Protein AF-A0AAF0D3D3-F1 (afdb_monomer_lite)

Foldseek 3Di:
DPDPVVVLVVLLLVLLLQLLVQLLVVLVCQQPVVCPPCVPPDPPCPVLSNVLSVLSNVLSVLSCQLSVVDPDDDNDHNALVSLLVSLVSNVVSVHDVSSVSSNVSSVSRVVVVD

Sequence (114 aa):
MPTKTKRKNDTERALAIIGAILSIIFGVLLVAMLPVLIGPLILHGFPLNIIWGILVIVFGVIILTSYGVVNIGPRVGHDWPILIILGVLSLIFGGDIGAIIIIIAGIVGLVRKL

Secondary structure (DSSP, 8-state):
---HHHHHHHHHHHHHHHHHHHHHHHHHHHHHHHHHHSTTT-TTSHHHHHHHHHHHHHHHHHHHHHTTSS-SSS-----HHHHHHHHHHHHHTT--HHHHHHHHHHHHHHHHH-

Structure (mmCIF, N/CA/C/O backbone):
data_AF-A0AAF0D3D3-F1
#
_entry.id   AF-A0AAF0D3D3-F1
#
loop_
_atom_site.group_PDB
_atom_site.id
_atom_site.type_symbol
_atom_site.label_atom_id
_atom_site.label_alt_id
_atom_site.label_comp_id
_atom_site.label_asym_id
_atom_site.label_entity_id
_atom_site.label_seq_id
_atom_site.pdbx_PDB_ins_code
_atom_site.Cartn_x
_atom_site.Cartn_y
_atom_site.Cartn_z
_atom_site.occupancy
_atom_site.B_iso_or_equiv
_atom_site.auth_seq_id
_atom_site.auth_comp_id
_atom_site.auth_asym_id
_atom_site.auth_atom_id
_atom_site.pdbx_PDB_model_num
ATOM 1 N N . MET A 1 1 ? -19.446 23.449 16.061 1.00 49.09 1 MET A N 1
ATOM 2 C CA . MET A 1 1 ? -18.498 22.552 16.761 1.00 49.09 1 MET A CA 1
ATOM 3 C C . MET A 1 1 ? -18.610 21.148 16.177 1.00 49.09 1 MET A C 1
ATOM 5 O O . MET A 1 1 ? -19.636 20.516 16.393 1.00 49.09 1 MET A O 1
ATOM 9 N N . PRO A 1 2 ? -17.631 20.651 15.401 1.00 45.72 2 PRO A N 1
ATOM 10 C CA . PRO A 1 2 ? -17.616 19.243 15.021 1.00 45.72 2 PRO A CA 1
ATOM 11 C C . PRO A 1 2 ? -17.336 18.390 16.266 1.00 45.72 2 PRO A C 1
ATOM 13 O O . PRO A 1 2 ? -16.358 18.605 16.981 1.00 45.72 2 PRO A O 1
ATOM 16 N N . THR A 1 3 ? -18.229 17.447 16.547 1.00 49.38 3 THR A N 1
ATOM 17 C CA . THR A 1 3 ? -18.097 16.468 17.627 1.00 49.38 3 THR A CA 1
ATOM 18 C C . THR A 1 3 ? -16.816 15.649 17.422 1.00 49.38 3 THR A C 1
ATOM 20 O O . THR A 1 3 ? -16.489 15.274 16.294 1.00 49.38 3 THR A O 1
ATOM 23 N N . LYS A 1 4 ? -16.049 15.392 18.495 1.00 55.00 4 LYS A N 1
ATOM 24 C CA . LYS A 1 4 ? -14.728 14.713 18.460 1.00 55.00 4 LYS A CA 1
ATOM 25 C C . LYS A 1 4 ? 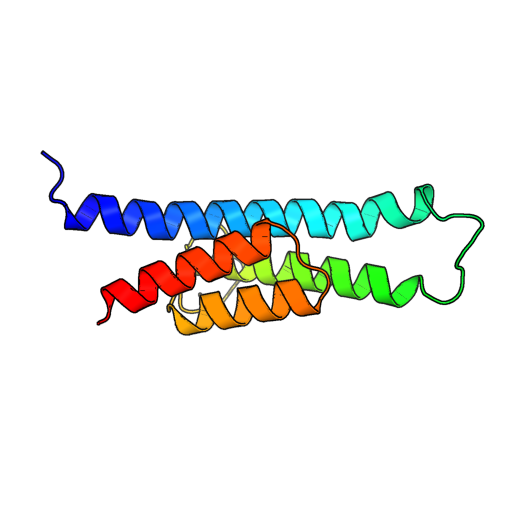-14.707 13.417 17.628 1.00 55.00 4 LYS A C 1
ATOM 27 O O . LYS A 1 4 ? -13.669 13.070 17.075 1.00 55.00 4 LYS A O 1
ATOM 32 N N . THR A 1 5 ? -15.841 12.731 17.517 1.00 55.44 5 THR A N 1
ATOM 33 C CA . THR A 1 5 ? -16.039 11.519 16.713 1.00 55.44 5 THR A CA 1
ATOM 34 C C . THR A 1 5 ? -15.995 11.763 15.204 1.00 55.44 5 THR A C 1
ATOM 36 O O . THR A 1 5 ? -15.440 10.938 14.491 1.00 55.44 5 THR A O 1
ATOM 39 N N . LYS A 1 6 ? -16.491 12.899 14.694 1.00 57.59 6 LYS A N 1
ATOM 40 C CA . LYS A 1 6 ? -16.479 13.200 13.250 1.00 57.59 6 LYS A CA 1
ATOM 41 C C . LYS A 1 6 ? -15.052 13.460 12.742 1.00 57.59 6 LYS A C 1
ATOM 43 O O . LYS A 1 6 ? -14.613 12.842 11.782 1.00 57.59 6 LYS A O 1
ATOM 48 N N . ARG A 1 7 ? -14.283 14.264 13.489 1.00 59.78 7 ARG A N 1
ATOM 49 C CA . ARG A 1 7 ? -12.897 14.653 13.151 1.00 59.78 7 ARG A CA 1
ATOM 50 C C . ARG A 1 7 ? -11.908 13.474 13.147 1.00 59.78 7 ARG A C 1
ATOM 52 O O . ARG A 1 7 ? -10.931 13.489 12.402 1.00 59.78 7 ARG A O 1
ATOM 59 N N . LYS A 1 8 ? -12.140 12.458 13.988 1.00 59.75 8 LYS A N 1
ATOM 60 C CA . LYS A 1 8 ? -11.268 11.273 14.091 1.00 59.75 8 LYS A CA 1
ATOM 61 C C . LYS A 1 8 ? -11.409 10.352 12.868 1.00 59.75 8 LYS A C 1
ATOM 63 O O . LYS A 1 8 ? -10.401 9.853 12.380 1.00 59.75 8 LYS A O 1
ATOM 68 N N . ASN A 1 9 ? -12.623 10.213 12.326 1.00 67.62 9 ASN A N 1
ATOM 69 C CA . ASN A 1 9 ? -12.901 9.430 11.111 1.00 67.62 9 ASN A CA 1
ATOM 70 C C . ASN A 1 9 ? -12.268 10.059 9.870 1.00 67.62 9 ASN A C 1
ATOM 72 O O . ASN A 1 9 ? -11.750 9.357 9.005 1.00 67.62 9 ASN A O 1
ATOM 76 N N . ASP A 1 10 ? -12.286 11.389 9.807 1.00 77.62 10 ASP A N 1
ATOM 77 C CA . ASP A 1 10 ? -11.684 12.140 8.707 1.00 77.62 10 ASP A CA 1
ATOM 78 C C . ASP A 1 10 ? -10.156 11.971 8.686 1.00 77.62 10 ASP A C 1
ATOM 80 O O . ASP A 1 10 ? -9.548 11.970 7.621 1.00 77.62 10 ASP A O 1
ATOM 84 N N . THR A 1 11 ? -9.542 11.761 9.857 1.00 80.94 11 THR A N 1
ATOM 85 C CA . THR A 1 11 ? -8.090 11.580 10.002 1.00 80.94 11 THR A CA 1
ATOM 86 C C . THR A 1 11 ? -7.645 10.198 9.520 1.00 80.94 11 THR A C 1
ATOM 88 O O . THR A 1 11 ? -6.729 10.108 8.712 1.00 80.94 11 THR A O 1
ATOM 91 N N . GLU A 1 12 ? -8.319 9.129 9.957 1.00 81.88 12 GLU A N 1
ATOM 92 C CA . GLU A 1 12 ? -8.076 7.751 9.490 1.00 81.88 12 GLU A CA 1
ATOM 93 C C . GLU A 1 12 ? -8.176 7.663 7.962 1.00 81.88 12 GLU A C 1
ATOM 95 O O . GLU A 1 12 ? -7.266 7.181 7.287 1.00 81.88 12 GLU A O 1
ATOM 100 N N . ARG A 1 13 ? -9.261 8.225 7.417 1.00 84.12 13 ARG A N 1
ATOM 101 C CA . ARG A 1 13 ? -9.506 8.283 5.979 1.00 84.12 13 ARG A CA 1
ATOM 102 C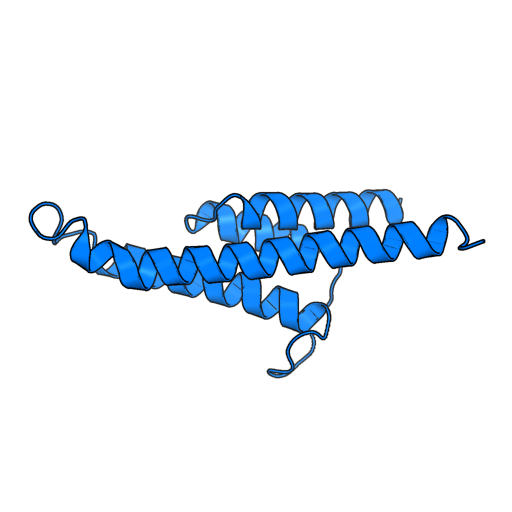 C . ARG A 1 13 ? -8.432 9.086 5.249 1.00 84.12 13 ARG A C 1
ATOM 104 O O . ARG A 1 13 ? -7.942 8.633 4.220 1.00 84.12 13 ARG A O 1
ATOM 111 N N . ALA A 1 14 ? -8.058 10.258 5.763 1.00 85.62 14 ALA A N 1
ATOM 112 C CA . ALA A 1 14 ? -7.015 11.077 5.156 1.00 85.62 14 ALA A CA 1
ATOM 113 C C . ALA A 1 14 ? -5.664 10.352 5.141 1.00 85.62 14 ALA A C 1
ATOM 115 O O . ALA A 1 14 ? -5.018 10.323 4.098 1.00 85.62 14 ALA A O 1
ATOM 116 N N . LEU A 1 15 ? -5.263 9.720 6.251 1.00 86.94 15 LEU A N 1
ATOM 117 C CA . LEU A 1 15 ? -4.016 8.956 6.316 1.00 86.94 15 LEU A CA 1
ATOM 118 C C . LEU A 1 15 ? -4.022 7.810 5.305 1.00 86.94 15 LEU A C 1
ATOM 120 O O . LEU A 1 15 ? -3.085 7.700 4.522 1.00 86.94 15 LEU A O 1
ATOM 124 N N . ALA A 1 16 ? -5.079 6.998 5.267 1.00 86.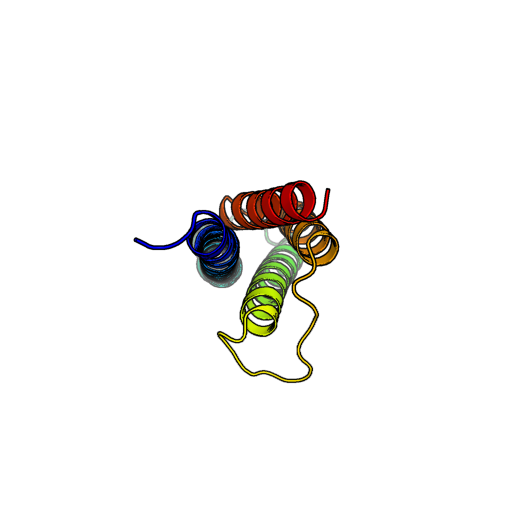06 16 ALA A N 1
ATOM 125 C CA . ALA A 1 16 ? -5.141 5.871 4.342 1.00 86.06 16 ALA A CA 1
ATOM 126 C C . ALA A 1 16 ? -5.072 6.316 2.872 1.00 86.06 16 ALA A C 1
ATOM 128 O O . ALA A 1 16 ? -4.344 5.718 2.083 1.00 86.06 16 ALA A O 1
ATOM 129 N N . ILE A 1 17 ? -5.779 7.392 2.508 1.00 88.50 17 ILE A N 1
ATOM 130 C CA . ILE A 1 17 ? -5.755 7.940 1.145 1.00 88.50 17 ILE A CA 1
ATOM 131 C C . ILE A 1 17 ? -4.367 8.494 0.805 1.00 88.50 17 ILE A C 1
ATOM 133 O O . ILE A 1 17 ? -3.840 8.192 -0.263 1.00 88.50 17 ILE A O 1
ATOM 137 N N . ILE A 1 18 ? -3.756 9.272 1.702 1.00 89.25 18 ILE A N 1
ATOM 138 C CA . ILE A 1 18 ? -2.415 9.836 1.487 1.00 89.25 18 ILE A CA 1
ATOM 139 C C . ILE A 1 18 ? -1.383 8.714 1.346 1.00 89.25 18 ILE A C 1
ATOM 141 O O . ILE A 1 18 ? -0.591 8.727 0.407 1.00 89.25 18 ILE A O 1
ATOM 145 N N . GLY A 1 19 ? -1.420 7.717 2.233 1.00 87.19 19 GLY A N 1
ATOM 146 C CA . GLY A 1 19 ? -0.519 6.569 2.179 1.00 87.19 19 GLY A CA 1
ATOM 147 C C . GLY A 1 19 ? -0.688 5.747 0.899 1.00 87.19 19 GLY A C 1
ATOM 148 O O . GLY A 1 19 ? 0.303 5.342 0.293 1.00 87.19 19 GLY A O 1
ATOM 149 N N . ALA A 1 20 ? -1.926 5.573 0.430 1.00 87.31 20 ALA A N 1
ATOM 150 C CA . ALA A 1 20 ? -2.217 4.906 -0.835 1.00 87.31 20 ALA A CA 1
ATOM 151 C C . ALA A 1 20 ? -1.682 5.679 -2.049 1.00 87.31 20 ALA A C 1
ATOM 153 O O . ALA A 1 20 ? -1.071 5.079 -2.930 1.00 87.31 20 ALA A O 1
ATOM 154 N N . ILE A 1 21 ? -1.860 7.003 -2.086 1.00 89.81 21 ILE A N 1
ATOM 155 C CA . ILE A 1 21 ? -1.334 7.853 -3.165 1.00 89.81 21 ILE A CA 1
ATOM 156 C C . ILE A 1 21 ? 0.196 7.804 -3.191 1.00 89.81 21 ILE A C 1
ATOM 158 O O . ILE A 1 21 ? 0.775 7.617 -4.258 1.00 89.81 21 ILE A O 1
ATOM 162 N N . LEU A 1 22 ? 0.846 7.928 -2.030 1.00 87.50 22 LEU A N 1
ATOM 163 C CA . LEU A 1 22 ? 2.305 7.838 -1.926 1.00 87.50 22 LEU A CA 1
ATOM 164 C C . LEU A 1 22 ? 2.818 6.476 -2.398 1.00 87.50 22 LEU A C 1
ATOM 166 O O . LEU A 1 22 ? 3.722 6.435 -3.227 1.00 87.50 22 LEU A O 1
ATOM 170 N N . SER A 1 23 ? 2.163 5.388 -1.979 1.00 85.38 23 SER A N 1
ATOM 171 C CA . SER A 1 23 ? 2.512 4.034 -2.426 1.00 85.38 23 SER A CA 1
ATOM 172 C C . SER A 1 23 ? 2.404 3.899 -3.949 1.00 85.38 23 SER A C 1
ATOM 174 O O . SER A 1 23 ? 3.283 3.327 -4.583 1.00 85.38 23 SER A O 1
ATOM 176 N N . ILE A 1 24 ? 1.362 4.468 -4.570 1.00 87.38 24 ILE A N 1
ATOM 177 C CA . ILE A 1 24 ? 1.208 4.454 -6.034 1.00 87.38 24 ILE A CA 1
ATOM 178 C C . ILE A 1 24 ? 2.329 5.243 -6.708 1.00 87.38 24 ILE A C 1
ATOM 180 O O . ILE A 1 24 ? 2.936 4.741 -7.649 1.00 87.38 24 ILE A O 1
ATOM 184 N N . ILE A 1 25 ? 2.623 6.457 -6.233 1.00 87.31 25 ILE A N 1
ATOM 185 C CA . ILE A 1 25 ? 3.705 7.284 -6.784 1.00 87.31 25 ILE A CA 1
ATOM 186 C C . ILE A 1 25 ? 5.032 6.527 -6.693 1.00 87.31 25 ILE A C 1
ATOM 188 O O . ILE A 1 25 ? 5.770 6.460 -7.675 1.00 87.31 25 ILE A O 1
ATOM 192 N N . PHE A 1 26 ? 5.312 5.909 -5.548 1.00 83.00 26 PHE A N 1
ATOM 193 C CA . PHE A 1 26 ? 6.531 5.144 -5.335 1.00 83.00 26 PHE A CA 1
ATOM 194 C C . PHE A 1 26 ? 6.609 3.899 -6.219 1.00 83.00 26 PHE A C 1
ATOM 196 O O . PHE A 1 26 ? 7.631 3.662 -6.858 1.00 83.00 26 PHE A O 1
ATOM 203 N N . GLY A 1 27 ? 5.523 3.135 -6.331 1.00 82.12 27 GLY A N 1
ATOM 204 C CA . GLY A 1 27 ? 5.465 1.987 -7.229 1.00 82.12 27 GLY A CA 1
ATOM 205 C C . GLY A 1 27 ? 5.652 2.387 -8.697 1.00 82.12 27 GLY A C 1
ATOM 206 O O . GLY A 1 27 ? 6.373 1.713 -9.428 1.00 82.12 27 GLY A O 1
ATOM 207 N N . VAL A 1 28 ? 5.102 3.530 -9.125 1.00 85.06 28 VAL A N 1
ATOM 208 C CA . VAL A 1 28 ? 5.343 4.081 -10.471 1.00 85.06 28 VAL A CA 1
ATOM 209 C C . VAL A 1 28 ? 6.809 4.469 -10.648 1.00 85.06 28 VAL A C 1
ATOM 211 O O . VAL A 1 28 ? 7.383 4.165 -11.689 1.00 85.06 28 VAL A O 1
ATOM 214 N N . LEU A 1 29 ? 7.444 5.081 -9.645 1.00 81.81 29 LEU A N 1
ATOM 215 C CA . LEU A 1 29 ? 8.877 5.386 -9.681 1.00 81.81 29 LEU A CA 1
ATOM 216 C C . LEU A 1 29 ? 9.727 4.112 -9.759 1.00 81.81 29 LEU A C 1
ATOM 218 O O . LEU A 1 29 ? 10.668 4.069 -10.548 1.00 81.81 29 LEU A O 1
ATOM 222 N N . LEU A 1 30 ? 9.378 3.058 -9.018 1.00 75.50 30 LEU A N 1
ATOM 223 C CA . LEU A 1 30 ? 10.055 1.764 -9.117 1.00 75.50 30 LEU A CA 1
ATOM 224 C C . LEU A 1 30 ? 9.937 1.164 -10.522 1.00 75.50 30 LEU A C 1
ATOM 226 O O . LEU A 1 30 ? 10.915 0.644 -11.050 1.00 75.50 30 LEU A O 1
ATOM 230 N N . VAL A 1 31 ? 8.768 1.263 -11.154 1.00 79.25 31 VAL A N 1
ATOM 231 C CA . VAL A 1 31 ? 8.562 0.746 -12.515 1.00 79.25 31 VAL A CA 1
ATOM 232 C C . VAL A 1 31 ? 9.261 1.621 -13.567 1.00 79.25 31 VAL A C 1
ATOM 234 O O . VAL A 1 31 ? 9.847 1.093 -14.510 1.00 79.25 31 VAL A O 1
ATOM 237 N N . ALA A 1 32 ? 9.220 2.949 -13.418 1.00 73.44 32 ALA A N 1
ATOM 238 C CA . ALA A 1 32 ? 9.643 3.902 -14.447 1.00 73.44 32 ALA A CA 1
ATOM 239 C C . ALA A 1 32 ? 11.110 4.357 -14.343 1.00 73.44 32 ALA A C 1
ATOM 241 O O . ALA A 1 32 ? 11.734 4.604 -15.373 1.00 73.44 32 ALA A O 1
ATOM 242 N N . MET A 1 33 ? 11.675 4.495 -13.137 1.00 61.97 33 MET A N 1
ATOM 243 C CA . MET A 1 33 ? 13.025 5.051 -12.935 1.00 61.97 33 MET A CA 1
ATOM 244 C C . MET A 1 33 ? 14.135 4.004 -12.773 1.00 61.97 33 MET A C 1
ATOM 246 O O . MET A 1 33 ? 15.295 4.318 -13.052 1.00 61.97 33 MET A O 1
ATOM 250 N N . LEU A 1 34 ? 13.834 2.760 -12.386 1.00 56.78 34 LEU A N 1
ATOM 251 C CA . LEU A 1 34 ? 14.865 1.713 -12.293 1.00 56.78 34 LEU A CA 1
ATOM 252 C C . LEU A 1 34 ? 15.578 1.384 -13.620 1.00 56.78 34 LEU A C 1
ATOM 254 O O . LEU A 1 34 ? 16.784 1.130 -13.574 1.00 56.78 34 LEU A O 1
ATOM 258 N N . PRO A 1 35 ? 14.921 1.421 -14.797 1.00 55.03 35 PRO A N 1
ATOM 259 C CA . PRO A 1 35 ? 15.606 1.153 -16.059 1.00 55.03 35 PRO A CA 1
ATOM 260 C C . PRO A 1 35 ? 16.722 2.152 -16.385 1.00 55.03 35 PRO A C 1
ATOM 262 O O . PRO A 1 35 ? 17.682 1.800 -17.063 1.00 55.03 35 PRO A O 1
ATOM 265 N N . VAL A 1 36 ? 16.610 3.390 -15.893 1.00 55.66 36 VAL A N 1
ATOM 266 C CA . VAL A 1 36 ? 17.518 4.496 -16.233 1.00 55.66 36 VAL A CA 1
ATOM 267 C C . VAL A 1 36 ? 18.678 4.609 -15.239 1.00 55.66 36 VAL A C 1
ATOM 269 O O . VAL A 1 36 ? 19.784 4.968 -15.630 1.00 55.66 36 VAL A O 1
ATOM 272 N N . LEU A 1 37 ? 18.459 4.270 -13.963 1.00 52.16 37 LEU A N 1
ATOM 273 C CA . LEU A 1 37 ? 19.453 4.479 -12.904 1.00 52.16 37 LEU A CA 1
ATOM 274 C C . LEU A 1 37 ? 20.477 3.333 -12.768 1.00 52.16 37 LEU A C 1
ATOM 276 O O . LEU A 1 37 ? 21.581 3.558 -12.282 1.00 52.16 37 LEU A O 1
ATOM 280 N N . ILE A 1 38 ? 20.137 2.108 -13.193 1.00 51.03 38 ILE A N 1
ATOM 281 C CA . ILE A 1 38 ? 20.936 0.889 -12.920 1.00 51.03 38 ILE A CA 1
ATOM 282 C C . ILE A 1 38 ? 21.411 0.179 -14.203 1.00 51.03 38 ILE A C 1
ATOM 284 O O . ILE A 1 38 ? 21.900 -0.952 -14.157 1.00 51.03 38 ILE A O 1
ATOM 288 N N . GLY A 1 39 ? 21.287 0.860 -15.348 1.00 48.50 39 GLY A N 1
ATOM 289 C CA . GLY A 1 39 ? 21.518 0.342 -16.701 1.00 48.50 39 GLY A CA 1
ATOM 290 C C . GLY A 1 39 ? 22.793 -0.486 -16.938 1.00 48.50 39 GLY A C 1
ATOM 291 O O . GLY A 1 39 ? 22.721 -1.396 -17.760 1.00 48.50 39 GLY A O 1
ATOM 292 N N . PRO A 1 40 ? 23.934 -0.278 -16.243 1.00 51.50 40 PRO A N 1
ATOM 293 C CA . PRO A 1 40 ? 25.105 -1.126 -16.468 1.00 51.50 40 PRO A CA 1
ATOM 294 C C . PRO A 1 40 ? 25.276 -2.293 -15.482 1.00 51.50 40 PRO A C 1
ATOM 296 O O . PRO A 1 40 ? 26.076 -3.178 -15.769 1.00 51.50 40 PRO A O 1
ATOM 299 N N . LEU A 1 41 ? 24.614 -2.312 -14.314 1.00 50.16 41 LEU A N 1
ATOM 300 C CA . LEU A 1 41 ? 25.120 -3.119 -13.188 1.00 50.16 41 LEU A CA 1
ATOM 301 C C . LEU A 1 41 ? 24.333 -4.405 -12.882 1.00 50.16 41 LEU A C 1
ATOM 303 O O . LEU A 1 41 ? 24.915 -5.333 -12.329 1.00 50.16 41 LEU A O 1
ATOM 307 N N . ILE A 1 42 ? 23.036 -4.514 -13.206 1.00 51.00 42 ILE A N 1
ATOM 308 C CA . ILE A 1 42 ? 22.222 -5.648 -12.714 1.00 51.00 42 ILE A CA 1
ATOM 309 C C . ILE A 1 42 ? 21.175 -6.104 -13.744 1.00 51.00 42 ILE A C 1
ATOM 311 O O . ILE A 1 42 ? 19.984 -5.831 -13.621 1.00 51.00 42 ILE A O 1
ATOM 315 N N . LEU A 1 43 ? 21.606 -6.874 -14.747 1.00 51.00 43 LEU A N 1
ATOM 316 C CA . LEU A 1 43 ? 20.705 -7.532 -15.712 1.00 51.00 43 LEU A CA 1
ATOM 317 C C . LEU A 1 43 ? 20.008 -8.798 -15.161 1.00 51.00 43 LEU A C 1
ATOM 319 O O . LEU A 1 43 ? 19.140 -9.349 -15.827 1.00 51.00 43 LEU A O 1
ATOM 323 N N . HIS A 1 44 ? 20.314 -9.238 -13.934 1.00 52.72 44 HIS A N 1
ATOM 324 C CA . HIS A 1 44 ? 19.746 -10.468 -13.351 1.00 52.72 44 HIS A CA 1
ATOM 325 C C . HIS A 1 44 ? 18.579 -10.254 -12.359 1.00 52.72 44 HIS A C 1
ATOM 327 O O . HIS A 1 44 ? 17.938 -11.224 -11.972 1.00 52.72 44 HIS A O 1
ATOM 333 N N . GLY A 1 45 ? 18.262 -9.010 -11.965 1.00 55.00 45 GLY A N 1
ATOM 334 C CA . GLY A 1 45 ? 17.171 -8.681 -11.018 1.00 55.00 45 GLY A CA 1
ATOM 335 C C . GLY A 1 45 ? 16.013 -7.866 -11.615 1.00 55.00 45 GLY A C 1
ATOM 336 O O . GLY A 1 45 ? 15.058 -7.521 -10.923 1.00 55.00 45 GLY A O 1
ATOM 337 N N . PHE A 1 46 ? 16.097 -7.555 -12.909 1.00 56.16 46 PHE A N 1
ATOM 338 C CA . PHE A 1 46 ? 15.237 -6.602 -13.613 1.00 56.16 46 PHE A CA 1
ATOM 339 C C . PHE A 1 46 ? 13.725 -6.928 -13.610 1.00 56.16 46 PHE A C 1
ATOM 341 O O . PHE A 1 46 ? 12.932 -6.020 -13.356 1.00 56.16 46 PHE A O 1
ATOM 348 N N . PRO A 1 47 ? 13.276 -8.183 -13.838 1.00 63.50 47 PRO A N 1
ATOM 349 C CA . PRO A 1 47 ? 11.841 -8.474 -13.887 1.00 63.50 47 PRO A CA 1
ATOM 350 C C . PRO A 1 47 ? 11.185 -8.482 -12.501 1.00 63.50 47 PRO A C 1
ATOM 352 O O . PRO A 1 47 ? 10.008 -8.148 -12.385 1.00 63.50 47 PRO A O 1
ATOM 355 N N . LEU A 1 48 ? 11.934 -8.815 -11.443 1.00 66.75 48 LEU A N 1
ATOM 356 C CA . LEU A 1 48 ? 11.401 -8.860 -10.081 1.00 66.75 48 LEU A CA 1
ATOM 357 C C . LEU A 1 48 ? 10.997 -7.459 -9.615 1.00 66.75 48 LEU A C 1
ATOM 359 O O . LEU A 1 48 ? 9.869 -7.270 -9.183 1.00 66.75 48 LEU A O 1
ATOM 363 N N . ASN A 1 49 ? 11.838 -6.446 -9.810 1.00 68.88 49 ASN A N 1
ATOM 364 C CA . ASN A 1 49 ? 11.532 -5.094 -9.327 1.00 68.88 49 ASN A CA 1
ATOM 365 C C . ASN A 1 49 ? 10.309 -4.458 -10.013 1.00 68.88 49 ASN A C 1
ATOM 367 O O . ASN A 1 49 ? 9.557 -3.726 -9.371 1.00 68.88 49 ASN A O 1
ATOM 371 N N . ILE A 1 50 ? 10.064 -4.776 -11.290 1.00 76.25 50 ILE A N 1
ATOM 372 C CA . ILE A 1 50 ? 8.866 -4.321 -12.015 1.00 76.25 50 ILE A CA 1
ATOM 373 C C . ILE A 1 50 ? 7.612 -4.965 -11.417 1.00 76.25 50 ILE A C 1
ATOM 375 O O . ILE A 1 50 ? 6.636 -4.272 -11.140 1.00 76.25 50 ILE A O 1
ATOM 379 N N . ILE A 1 51 ? 7.645 -6.280 -11.175 1.00 81.56 51 ILE A N 1
ATOM 380 C CA . ILE A 1 51 ? 6.532 -7.009 -10.549 1.00 81.56 51 ILE A CA 1
ATOM 381 C C . ILE A 1 51 ? 6.228 -6.423 -9.166 1.00 81.56 51 ILE A C 1
ATOM 383 O O . ILE A 1 51 ? 5.068 -6.206 -8.826 1.00 81.56 51 ILE A O 1
ATOM 387 N N . TRP A 1 52 ? 7.264 -6.116 -8.389 1.00 80.44 52 TRP A N 1
ATOM 388 C CA . TRP A 1 52 ? 7.134 -5.566 -7.043 1.00 80.44 52 TRP A CA 1
ATOM 389 C C . TRP A 1 52 ? 6.534 -4.156 -7.069 1.00 80.44 52 TRP A C 1
ATOM 391 O O . TRP A 1 52 ? 5.562 -3.893 -6.363 1.00 80.44 52 TRP A O 1
ATOM 401 N N . GLY A 1 53 ? 7.003 -3.287 -7.970 1.00 80.50 53 GLY A N 1
ATOM 402 C CA . GLY A 1 53 ? 6.411 -1.964 -8.175 1.00 80.50 53 GLY A CA 1
ATOM 403 C C . GLY A 1 53 ? 4.938 -2.026 -8.592 1.00 80.50 53 GLY A C 1
ATOM 404 O O . GLY A 1 53 ? 4.116 -1.283 -8.057 1.00 80.50 53 GLY A O 1
ATOM 405 N N . ILE A 1 54 ? 4.570 -2.960 -9.478 1.00 86.31 54 ILE A N 1
ATOM 406 C CA . ILE A 1 54 ? 3.169 -3.183 -9.870 1.00 86.31 54 ILE A CA 1
ATOM 407 C C . ILE A 1 54 ? 2.326 -3.626 -8.669 1.00 86.31 54 ILE A C 1
ATOM 409 O O . ILE A 1 54 ? 1.232 -3.099 -8.477 1.00 86.31 54 ILE A O 1
ATOM 413 N N . LEU A 1 55 ? 2.817 -4.552 -7.839 1.00 86.75 55 LEU A N 1
ATOM 414 C CA . LEU A 1 55 ? 2.099 -5.002 -6.641 1.00 86.75 55 LEU A CA 1
ATOM 415 C C . LEU A 1 55 ? 1.842 -3.847 -5.665 1.00 86.75 55 LEU A C 1
ATOM 417 O O . LEU A 1 55 ? 0.719 -3.692 -5.186 1.00 86.75 55 LEU A O 1
ATOM 421 N N . VAL A 1 56 ? 2.840 -2.991 -5.434 1.00 84.62 56 VAL A N 1
ATOM 422 C CA . VAL A 1 56 ? 2.703 -1.799 -4.582 1.00 84.62 56 VAL A CA 1
ATOM 423 C C . VAL A 1 56 ? 1.643 -0.832 -5.133 1.00 84.62 56 VAL A C 1
ATOM 425 O O . VAL A 1 56 ? 0.794 -0.353 -4.374 1.00 84.62 56 VAL A O 1
ATOM 428 N N . ILE A 1 57 ? 1.616 -0.600 -6.454 1.00 87.62 57 ILE A N 1
ATOM 429 C CA . ILE A 1 57 ? 0.566 0.20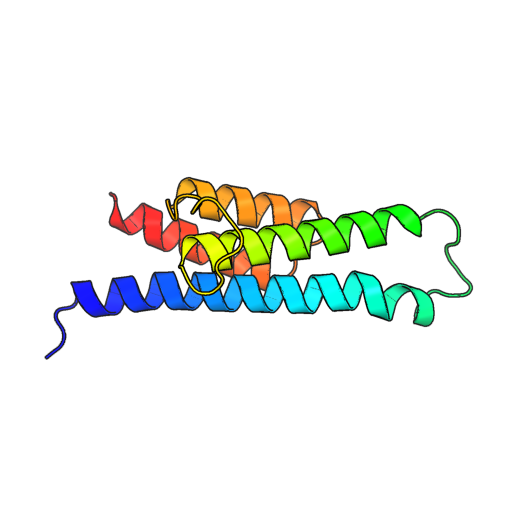6 -7.106 1.00 87.62 57 ILE A CA 1
ATOM 430 C C . ILE A 1 57 ? -0.809 -0.423 -6.874 1.00 87.62 57 ILE A C 1
ATOM 432 O O . ILE A 1 57 ? -1.748 0.270 -6.480 1.00 87.62 57 ILE A O 1
ATOM 436 N N . VAL A 1 58 ? -0.934 -1.735 -7.091 1.00 87.81 58 VAL A N 1
ATOM 437 C CA . VAL A 1 58 ? -2.196 -2.465 -6.922 1.00 87.81 58 VAL A CA 1
ATOM 438 C C . VAL A 1 58 ? -2.710 -2.337 -5.488 1.00 87.81 58 VAL A C 1
ATOM 440 O O . VAL A 1 58 ? -3.891 -2.045 -5.299 1.00 87.81 58 VAL A O 1
ATOM 443 N N . PHE A 1 59 ? -1.851 -2.466 -4.474 1.00 87.44 59 PHE A N 1
ATOM 444 C CA . PHE A 1 59 ? -2.261 -2.286 -3.079 1.00 87.44 59 PHE A CA 1
ATOM 445 C C . PHE A 1 59 ? -2.771 -0.872 -2.795 1.00 87.44 59 PHE A C 1
ATOM 447 O O . PHE A 1 59 ? -3.824 -0.716 -2.174 1.00 87.44 59 PHE A O 1
ATOM 454 N N . GLY A 1 60 ? -2.089 0.160 -3.300 1.00 84.88 60 GLY A N 1
ATOM 455 C CA . GLY A 1 60 ? -2.566 1.538 -3.178 1.00 84.88 60 GLY A CA 1
ATOM 456 C C . GLY A 1 60 ? -3.926 1.747 -3.856 1.00 84.88 60 GLY A C 1
ATOM 457 O O . GLY A 1 60 ? -4.832 2.348 -3.278 1.00 84.88 60 GLY A O 1
ATOM 458 N N . VAL A 1 61 ? -4.123 1.182 -5.049 1.00 86.75 61 VAL A N 1
ATOM 459 C CA . VAL A 1 61 ? -5.395 1.269 -5.784 1.00 86.75 61 VAL A CA 1
ATOM 460 C C . VAL A 1 61 ? -6.532 0.546 -5.055 1.00 86.75 61 VAL A C 1
ATOM 462 O O . VAL A 1 61 ? -7.651 1.065 -5.003 1.00 86.75 61 VAL A O 1
ATOM 465 N N . ILE A 1 62 ? -6.264 -0.613 -4.444 1.00 85.88 62 ILE A N 1
ATOM 466 C CA . ILE A 1 62 ? -7.245 -1.332 -3.618 1.00 85.88 62 ILE A CA 1
ATOM 467 C C . ILE A 1 62 ? -7.708 -0.440 -2.464 1.00 85.88 62 ILE A C 1
ATOM 469 O O . ILE A 1 62 ? -8.911 -0.287 -2.265 1.00 85.88 62 ILE A O 1
ATOM 473 N N . ILE A 1 63 ? -6.784 0.222 -1.764 1.00 84.38 63 ILE A N 1
ATOM 474 C CA . ILE A 1 63 ? -7.117 1.118 -0.646 1.00 84.38 63 ILE A CA 1
ATOM 475 C C . ILE A 1 63 ? -7.947 2.312 -1.127 1.00 84.38 63 ILE A C 1
ATOM 477 O O . ILE A 1 63 ? -8.968 2.644 -0.520 1.00 84.38 63 ILE A O 1
ATOM 481 N N . LEU A 1 64 ? -7.572 2.938 -2.246 1.00 85.88 64 LEU A N 1
ATOM 482 C CA . LEU A 1 64 ? -8.368 4.019 -2.835 1.00 85.88 64 LEU A CA 1
ATOM 483 C C . LEU A 1 64 ? -9.786 3.559 -3.201 1.00 85.88 64 LEU A C 1
ATOM 485 O O . LEU A 1 64 ? -10.746 4.315 -3.028 1.00 85.88 64 LEU A O 1
ATOM 489 N N . THR A 1 65 ? -9.925 2.314 -3.656 1.00 83.69 65 THR A N 1
ATOM 490 C CA . THR A 1 65 ? -11.221 1.703 -3.968 1.00 83.69 65 THR A CA 1
ATOM 491 C C . THR A 1 65 ? -12.037 1.436 -2.699 1.00 83.69 65 THR A C 1
ATOM 493 O O . THR A 1 65 ? -13.225 1.763 -2.656 1.00 83.69 65 THR A O 1
ATOM 496 N N . SER A 1 66 ? -11.405 0.949 -1.626 1.00 82.19 66 SER A N 1
ATOM 497 C CA . SER A 1 66 ? -12.039 0.728 -0.317 1.00 82.19 66 SER A CA 1
ATOM 498 C C . SER A 1 66 ? -12.618 2.007 0.298 1.00 82.19 66 SER A C 1
ATOM 500 O O . SER A 1 66 ? -13.675 1.966 0.929 1.00 82.19 66 SER A O 1
ATOM 502 N N . TYR A 1 67 ? -11.970 3.158 0.084 1.00 81.38 67 TYR A N 1
ATOM 503 C CA . TYR A 1 67 ? -12.444 4.468 0.562 1.00 81.38 67 TYR A CA 1
ATOM 504 C C . TYR A 1 67 ? -13.331 5.231 -0.436 1.00 81.38 67 TYR A C 1
ATOM 506 O O . TYR A 1 67 ? -13.719 6.377 -0.167 1.00 81.38 67 TYR A O 1
ATOM 514 N N . GLY A 1 68 ? -13.664 4.610 -1.572 1.00 78.62 68 GLY A N 1
ATOM 515 C CA . GLY A 1 68 ? -14.533 5.179 -2.602 1.00 78.62 68 GLY A CA 1
ATOM 516 C C . GLY A 1 68 ? -13.927 6.363 -3.358 1.00 78.62 68 GLY A C 1
ATOM 517 O O . GLY A 1 68 ? -14.676 7.176 -3.891 1.00 78.62 68 GLY A O 1
ATOM 518 N N . VAL A 1 69 ? -12.597 6.487 -3.377 1.00 81.94 69 VAL A N 1
ATOM 519 C CA . VAL A 1 69 ? -11.884 7.510 -4.161 1.00 81.94 69 VAL A CA 1
ATOM 520 C C . VAL A 1 69 ? -11.815 7.107 -5.634 1.00 81.94 69 VAL A C 1
ATOM 522 O O . VAL A 1 69 ? -11.935 7.958 -6.509 1.00 81.94 69 VAL A O 1
ATOM 525 N N . VAL A 1 70 ? -11.666 5.809 -5.910 1.00 78.88 70 VAL A N 1
ATOM 526 C CA . VAL A 1 70 ? -11.647 5.244 -7.265 1.00 78.88 70 VAL A CA 1
ATOM 527 C C . VAL A 1 70 ? -12.654 4.095 -7.342 1.00 78.88 70 VAL A C 1
ATOM 529 O O . VAL A 1 70 ? -12.886 3.404 -6.355 1.00 78.88 70 VAL A O 1
ATOM 532 N N . ASN A 1 71 ? -13.300 3.904 -8.492 1.00 71.25 71 ASN A N 1
ATOM 533 C CA . ASN A 1 71 ? -14.367 2.917 -8.658 1.00 71.25 71 ASN A CA 1
ATOM 534 C C . ASN A 1 71 ? -13.980 1.886 -9.733 1.00 71.25 71 ASN A C 1
ATOM 536 O O . ASN A 1 71 ? -14.296 2.078 -10.903 1.00 71.25 71 ASN A O 1
ATOM 540 N N . ILE A 1 72 ? -13.258 0.824 -9.345 1.00 63.94 72 ILE A N 1
ATOM 541 C CA . ILE A 1 72 ? -12.704 -0.192 -10.275 1.00 63.94 72 ILE A CA 1
ATOM 542 C C . ILE A 1 72 ? -13.245 -1.614 -10.011 1.00 63.94 72 ILE A C 1
ATOM 544 O O . ILE A 1 72 ? -12.570 -2.602 -10.272 1.00 63.94 72 ILE A O 1
ATOM 548 N N . GLY A 1 73 ? -14.467 -1.755 -9.489 1.00 63.69 73 GLY A N 1
ATOM 549 C CA . GLY A 1 73 ? -15.089 -3.068 -9.252 1.00 63.69 73 GLY A CA 1
ATOM 550 C C . GLY A 1 73 ? -15.640 -3.231 -7.831 1.00 63.69 73 GLY A C 1
ATOM 551 O O . GLY A 1 73 ? -16.080 -2.238 -7.243 1.00 63.69 73 GLY A O 1
ATOM 552 N N . PRO A 1 74 ? -15.673 -4.460 -7.271 1.00 61.09 74 PRO A N 1
ATOM 553 C CA . PRO A 1 74 ? -16.246 -4.711 -5.951 1.00 61.09 74 PRO A CA 1
ATOM 554 C C . PRO A 1 74 ? -15.516 -3.896 -4.882 1.00 61.09 74 PRO A C 1
ATOM 556 O O . PRO A 1 74 ? -14.291 -3.948 -4.773 1.00 61.09 74 PRO A O 1
ATOM 559 N N . ARG A 1 75 ? -16.270 -3.148 -4.070 1.00 62.06 75 ARG A N 1
ATOM 560 C CA . ARG A 1 75 ? -15.703 -2.399 -2.945 1.00 62.06 75 ARG A CA 1
ATOM 561 C C . ARG A 1 75 ? -15.165 -3.382 -1.913 1.00 62.06 75 ARG A C 1
ATOM 563 O O . ARG A 1 75 ? -15.937 -4.047 -1.226 1.00 62.06 75 ARG A O 1
ATOM 570 N N . VAL A 1 76 ? -13.844 -3.458 -1.808 1.00 67.12 76 VAL A N 1
ATOM 571 C CA . VAL A 1 76 ? -13.175 -4.173 -0.721 1.00 67.12 76 VAL A CA 1
ATOM 572 C C . VAL A 1 76 ? -13.429 -3.401 0.576 1.00 67.12 76 VAL A C 1
ATOM 574 O O . VAL A 1 76 ? -13.409 -2.169 0.579 1.00 67.12 76 VAL A O 1
ATOM 577 N N . GLY A 1 77 ? -13.698 -4.103 1.679 1.00 68.12 77 GLY A N 1
ATOM 578 C CA . GLY A 1 77 ? -13.894 -3.468 2.984 1.00 68.12 77 GLY A CA 1
ATOM 579 C C . GLY A 1 77 ? -12.721 -2.553 3.360 1.00 68.12 77 GLY A C 1
ATOM 580 O O . GLY A 1 77 ? -11.584 -2.789 2.960 1.00 68.12 77 GLY A O 1
ATOM 581 N N . HIS A 1 78 ? -12.997 -1.500 4.129 1.00 71.00 78 HIS A N 1
ATOM 582 C CA . HIS A 1 78 ? -11.980 -0.599 4.693 1.00 71.00 78 HIS A CA 1
ATOM 583 C C . HIS A 1 78 ? -11.689 -0.943 6.162 1.00 71.00 78 HIS A C 1
ATOM 585 O O . HIS A 1 78 ? -11.340 -0.076 6.959 1.00 71.00 78 HIS A O 1
ATOM 591 N N . ASP A 1 79 ? -11.893 -2.204 6.549 1.00 83.00 79 ASP A N 1
ATOM 592 C CA . ASP A 1 79 ? -11.661 -2.629 7.921 1.00 83.00 79 ASP A CA 1
ATOM 593 C C . ASP A 1 79 ? -10.179 -2.514 8.291 1.00 83.00 79 ASP A C 1
ATOM 595 O O . ASP A 1 79 ? -9.284 -2.785 7.488 1.00 83.00 79 ASP A O 1
ATOM 599 N N . TRP A 1 80 ? -9.921 -2.178 9.554 1.00 80.69 80 TRP A N 1
ATOM 600 C CA . TRP A 1 80 ? -8.567 -2.048 10.091 1.00 80.69 80 TRP A CA 1
ATOM 601 C C . TRP A 1 80 ? -7.631 -3.242 9.798 1.00 80.69 80 TRP A C 1
ATOM 603 O O . TRP A 1 80 ? -6.463 -2.978 9.506 1.00 80.69 80 TRP A O 1
ATOM 613 N N . PRO A 1 81 ? -8.067 -4.527 9.787 1.00 84.00 81 PRO A N 1
ATOM 614 C CA . PRO A 1 81 ? -7.171 -5.634 9.461 1.00 84.00 81 PRO A CA 1
ATOM 615 C C . PRO A 1 81 ? -6.736 -5.587 7.997 1.00 84.00 81 PRO A C 1
ATOM 617 O O . PRO A 1 81 ? -5.588 -5.884 7.693 1.00 84.00 81 PRO A O 1
ATOM 620 N N . ILE A 1 82 ? -7.636 -5.178 7.097 1.00 84.31 82 ILE A N 1
ATOM 621 C CA . ILE A 1 82 ? -7.375 -5.090 5.657 1.00 84.31 82 ILE A CA 1
ATOM 622 C C . ILE A 1 82 ? -6.284 -4.048 5.401 1.00 84.31 82 ILE A C 1
ATOM 624 O O . ILE A 1 82 ? -5.336 -4.329 4.674 1.00 84.31 82 ILE A O 1
ATOM 628 N N . LEU A 1 83 ? -6.360 -2.889 6.065 1.00 83.88 83 LEU A N 1
ATOM 629 C CA . LEU A 1 83 ? -5.335 -1.843 5.979 1.00 83.88 83 LEU A CA 1
ATOM 630 C C . LEU A 1 83 ? -3.972 -2.314 6.478 1.00 83.88 83 LEU A C 1
ATOM 632 O O . LEU A 1 83 ? -2.969 -2.087 5.809 1.00 83.88 83 LEU A O 1
ATOM 636 N N . ILE A 1 84 ? -3.928 -2.998 7.624 1.00 85.00 84 ILE A N 1
ATOM 637 C CA . ILE A 1 84 ? -2.667 -3.520 8.162 1.00 85.00 84 ILE A CA 1
ATOM 638 C C . ILE A 1 84 ? -2.077 -4.563 7.211 1.00 85.00 84 ILE A C 1
ATOM 640 O O . ILE A 1 84 ? -0.893 -4.487 6.900 1.00 85.00 84 ILE A O 1
ATOM 644 N N . ILE A 1 85 ? -2.889 -5.493 6.703 1.00 87.38 85 ILE A N 1
ATOM 645 C CA . ILE A 1 85 ? -2.431 -6.525 5.765 1.00 87.38 85 ILE A CA 1
ATOM 646 C C . ILE A 1 85 ? -1.903 -5.885 4.477 1.00 87.38 85 ILE A C 1
ATOM 648 O O . ILE A 1 85 ? -0.791 -6.196 4.067 1.00 87.38 85 ILE A O 1
ATOM 652 N N . LEU A 1 86 ? -2.647 -4.958 3.867 1.00 85.19 86 LEU A N 1
ATOM 653 C CA . LEU A 1 86 ? -2.217 -4.249 2.655 1.00 85.19 86 LEU A CA 1
ATOM 654 C C . LEU A 1 86 ? -0.940 -3.437 2.884 1.00 85.19 86 LEU A C 1
ATOM 656 O O . LEU A 1 86 ? -0.056 -3.439 2.032 1.00 85.19 86 LEU A O 1
ATOM 660 N N . GLY A 1 87 ? -0.818 -2.771 4.032 1.00 83.69 87 GLY A N 1
ATOM 661 C CA . GLY A 1 87 ? 0.377 -2.015 4.391 1.00 83.69 87 GLY A CA 1
ATOM 662 C C . GLY A 1 87 ? 1.601 -2.908 4.618 1.00 83.69 87 GLY A C 1
ATOM 663 O O . GLY A 1 87 ? 2.680 -2.608 4.112 1.00 83.69 87 GLY A O 1
ATOM 664 N N . VAL A 1 88 ? 1.441 -4.036 5.316 1.00 87.12 88 VAL A N 1
ATOM 665 C CA . VAL A 1 88 ? 2.520 -5.016 5.536 1.00 87.12 88 VAL A CA 1
ATOM 666 C C . VAL A 1 88 ? 2.930 -5.682 4.227 1.00 87.12 88 VAL A C 1
ATOM 668 O O . VAL A 1 88 ? 4.122 -5.792 3.955 1.00 87.12 88 VAL A O 1
ATOM 671 N N . LEU A 1 89 ? 1.967 -6.084 3.391 1.00 84.69 89 LEU A N 1
ATOM 672 C CA . LEU A 1 89 ? 2.256 -6.606 2.057 1.00 84.69 89 LEU A CA 1
ATOM 673 C C . LEU A 1 89 ? 3.011 -5.561 1.238 1.00 84.69 89 LEU A C 1
ATOM 675 O O . LEU A 1 89 ? 4.055 -5.882 0.684 1.00 84.69 89 LEU A O 1
ATOM 679 N N . SER A 1 90 ? 2.555 -4.307 1.235 1.00 81.88 90 SER A N 1
ATOM 680 C CA . SER A 1 90 ? 3.259 -3.220 0.557 1.00 81.88 90 SER A CA 1
ATOM 681 C C . SER A 1 90 ? 4.718 -3.130 1.019 1.00 81.88 90 SER A C 1
ATOM 683 O O . SER A 1 90 ? 5.596 -3.211 0.171 1.00 81.88 90 SER A O 1
ATOM 685 N N . LEU A 1 91 ? 5.009 -3.111 2.329 1.00 82.31 91 LEU A N 1
ATOM 686 C CA . LEU A 1 91 ? 6.389 -3.122 2.852 1.00 82.31 91 LEU A CA 1
ATOM 687 C C . LEU A 1 91 ? 7.214 -4.330 2.383 1.00 82.31 91 LEU A C 1
ATOM 689 O O . LEU A 1 91 ? 8.362 -4.160 1.977 1.00 82.31 91 LEU A O 1
ATOM 693 N N . ILE A 1 92 ? 6.644 -5.540 2.427 1.00 81.69 92 ILE A N 1
ATOM 694 C CA . ILE A 1 92 ? 7.334 -6.762 1.986 1.00 81.69 92 ILE A CA 1
ATOM 695 C C . ILE A 1 92 ? 7.702 -6.661 0.510 1.00 81.69 92 ILE A C 1
ATOM 697 O O . ILE A 1 92 ? 8.791 -7.087 0.150 1.00 81.69 92 ILE A O 1
ATOM 701 N N . PHE A 1 93 ? 6.834 -6.073 -0.317 1.00 74.19 93 PHE A N 1
ATOM 702 C CA . PHE A 1 93 ? 7.036 -5.897 -1.755 1.00 74.19 93 PHE A CA 1
ATOM 703 C C . PHE A 1 93 ? 7.791 -4.605 -2.118 1.00 74.19 93 PHE A C 1
ATOM 705 O O . PHE A 1 93 ? 7.707 -4.131 -3.249 1.00 74.19 93 PHE A O 1
ATOM 712 N N . GLY A 1 94 ? 8.579 -4.054 -1.188 1.00 67.00 94 GLY A N 1
ATOM 713 C CA . GLY A 1 94 ? 9.423 -2.879 -1.434 1.00 67.00 94 GLY A CA 1
ATOM 714 C C . GLY A 1 94 ? 8.720 -1.546 -1.188 1.00 67.00 94 GLY A C 1
ATOM 715 O O . GLY A 1 94 ? 9.142 -0.529 -1.722 1.00 67.00 94 GLY A O 1
ATOM 716 N N . GLY A 1 95 ? 7.643 -1.550 -0.411 1.00 66.50 95 GLY A N 1
ATOM 717 C CA . GLY A 1 95 ? 6.855 -0.376 -0.064 1.00 66.50 95 GLY A CA 1
ATOM 718 C C . GLY A 1 95 ? 7.628 0.654 0.753 1.00 66.50 95 GLY A C 1
ATOM 719 O O . GLY A 1 95 ? 8.609 0.363 1.437 1.00 66.50 95 GLY A O 1
ATOM 720 N N . ASP A 1 96 ? 7.145 1.884 0.668 1.00 72.50 96 ASP A N 1
ATOM 721 C CA . ASP A 1 96 ? 7.802 3.096 1.131 1.00 72.50 96 ASP A CA 1
ATOM 722 C C . ASP A 1 96 ? 7.108 3.695 2.366 1.00 72.50 96 ASP A C 1
ATOM 724 O O . ASP A 1 96 ? 6.339 3.044 3.079 1.00 72.50 96 ASP A O 1
ATOM 728 N N . ILE A 1 97 ? 7.354 4.982 2.619 1.00 80.19 97 ILE A N 1
ATOM 729 C CA . ILE A 1 97 ? 6.670 5.755 3.662 1.00 80.19 97 ILE A CA 1
ATOM 730 C C . ILE A 1 97 ? 5.138 5.660 3.503 1.00 80.19 97 ILE A C 1
ATOM 732 O O . ILE A 1 97 ? 4.423 5.644 4.508 1.00 80.19 97 ILE A O 1
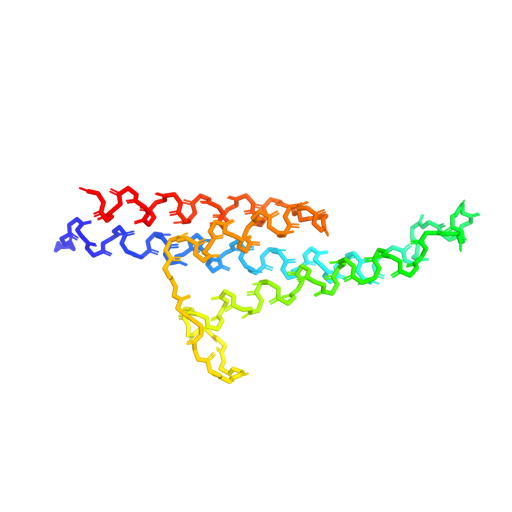ATOM 736 N N . GLY A 1 98 ? 4.622 5.528 2.274 1.00 78.62 98 GLY A N 1
ATOM 737 C CA . GLY A 1 98 ? 3.204 5.296 2.007 1.00 78.62 98 GLY A CA 1
ATOM 738 C C . GLY A 1 98 ? 2.655 4.045 2.697 1.00 78.62 98 GLY A C 1
ATOM 739 O O . GLY A 1 98 ? 1.599 4.111 3.332 1.00 78.62 98 GLY A O 1
ATOM 740 N N . ALA A 1 99 ? 3.401 2.939 2.676 1.00 84.12 99 ALA A N 1
ATOM 741 C CA . ALA A 1 99 ? 3.028 1.693 3.347 1.00 84.12 99 ALA A CA 1
ATOM 742 C C . ALA A 1 99 ? 2.944 1.858 4.874 1.00 84.12 99 ALA A C 1
ATOM 744 O O . ALA A 1 99 ? 1.998 1.386 5.508 1.00 84.12 99 ALA A O 1
ATOM 745 N N . ILE A 1 100 ? 3.882 2.602 5.465 1.00 85.56 100 ILE A N 1
ATOM 746 C CA . ILE A 1 100 ? 3.887 2.906 6.904 1.00 85.56 100 ILE A CA 1
ATOM 747 C C . ILE A 1 100 ? 2.645 3.722 7.280 1.00 85.56 100 ILE A C 1
ATOM 749 O O . ILE A 1 100 ? 1.976 3.423 8.270 1.00 85.56 100 ILE A O 1
ATOM 753 N N . ILE A 1 101 ? 2.291 4.722 6.471 1.00 86.62 101 ILE A N 1
ATOM 754 C CA . ILE A 1 101 ? 1.106 5.558 6.699 1.00 86.62 101 ILE A CA 1
ATOM 755 C C . ILE A 1 101 ? -0.181 4.721 6.625 1.00 86.62 101 ILE A C 1
ATOM 757 O O . ILE A 1 101 ? -1.083 4.917 7.441 1.00 86.62 101 ILE A O 1
ATOM 761 N N . ILE A 1 102 ? -0.257 3.757 5.702 1.00 85.88 102 ILE A N 1
ATOM 762 C CA . ILE A 1 102 ? -1.384 2.816 5.596 1.00 85.88 102 ILE A CA 1
ATOM 763 C C . ILE A 1 102 ? -1.506 1.962 6.868 1.00 85.88 102 ILE A C 1
ATOM 765 O O . ILE A 1 102 ? -2.607 1.801 7.399 1.00 85.88 102 ILE A O 1
ATOM 769 N N . ILE A 1 103 ? -0.389 1.459 7.403 1.00 86.44 103 ILE A N 1
ATOM 770 C CA . ILE A 1 103 ? -0.381 0.688 8.657 1.00 86.44 103 ILE A CA 1
ATOM 771 C C . ILE A 1 103 ? -0.849 1.559 9.825 1.00 86.44 103 ILE A C 1
ATOM 773 O O . ILE A 1 103 ? -1.680 1.120 10.618 1.00 86.44 103 ILE A O 1
ATOM 777 N N . ILE A 1 104 ? -0.372 2.805 9.915 1.00 86.25 104 ILE A N 1
ATOM 778 C CA . ILE A 1 104 ? -0.810 3.752 10.948 1.00 86.25 104 ILE A CA 1
ATOM 779 C C . ILE A 1 104 ? -2.318 3.999 10.837 1.00 86.25 104 ILE A C 1
ATOM 781 O O . ILE A 1 104 ? -3.004 3.994 11.858 1.00 86.25 104 ILE A O 1
ATOM 785 N N . ALA A 1 105 ? -2.858 4.151 9.624 1.00 84.12 105 ALA A N 1
ATOM 786 C CA . ALA A 1 105 ? -4.300 4.271 9.419 1.00 84.12 105 ALA A CA 1
ATOM 787 C C . ALA A 1 105 ? -5.051 3.033 9.944 1.00 84.12 105 ALA A C 1
ATOM 789 O O . ALA A 1 105 ? -6.043 3.172 10.660 1.00 84.12 105 ALA A O 1
ATOM 790 N N . GLY A 1 106 ? -4.528 1.831 9.678 1.00 84.75 106 GLY A N 1
ATOM 791 C CA . GLY A 1 106 ? -5.046 0.582 10.236 1.00 84.75 106 GLY A CA 1
ATOM 792 C C . GLY A 1 106 ? -5.016 0.547 11.769 1.00 84.75 106 GLY A C 1
ATOM 793 O O . GLY A 1 106 ? -6.021 0.221 12.395 1.00 84.75 106 GLY A O 1
ATOM 794 N N . ILE A 1 107 ? -3.913 0.957 12.400 1.00 86.44 107 ILE A N 1
ATOM 795 C CA . ILE A 1 107 ? -3.796 1.029 13.868 1.00 86.44 107 ILE A CA 1
ATOM 796 C C . ILE A 1 107 ? -4.799 2.035 14.452 1.00 86.44 107 ILE A C 1
ATOM 798 O O . ILE A 1 107 ? -5.459 1.743 15.449 1.00 86.44 107 ILE A O 1
ATOM 802 N N . VAL A 1 108 ? -4.963 3.203 13.824 1.00 84.88 108 VAL A N 1
ATOM 803 C CA . VAL A 1 108 ? -5.963 4.204 14.233 1.00 84.88 108 VAL A CA 1
ATOM 804 C C . VAL A 1 108 ? -7.380 3.626 14.146 1.00 84.88 108 VAL A C 1
ATOM 806 O O . VAL A 1 108 ? -8.181 3.846 15.059 1.00 84.88 108 VAL A O 1
ATOM 809 N N . GLY A 1 109 ? -7.674 2.849 13.100 1.00 80.75 109 GLY A N 1
ATOM 810 C CA . GLY A 1 109 ? -8.935 2.122 12.951 1.00 80.75 109 GLY A CA 1
ATOM 811 C C . GLY A 1 109 ? -9.147 1.043 14.023 1.00 80.75 109 GLY A C 1
ATOM 812 O O . GLY A 1 109 ? -10.254 0.906 14.543 1.00 80.75 109 GLY A O 1
ATOM 813 N N . LEU A 1 110 ? -8.092 0.315 14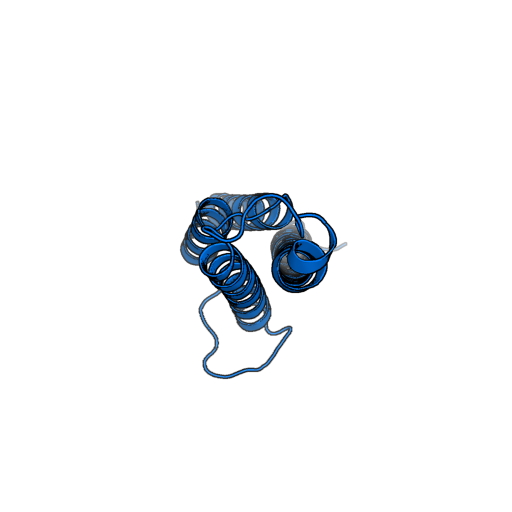.412 1.00 83.19 110 LEU A N 1
ATOM 814 C CA . LEU A 1 110 ? -8.132 -0.698 15.475 1.00 83.19 110 LEU A CA 1
ATOM 815 C C . LEU A 1 110 ? -8.435 -0.076 16.843 1.00 83.19 110 LEU A C 1
ATOM 817 O O . LEU A 1 110 ? -9.379 -0.494 17.508 1.00 83.19 110 LEU A O 1
ATOM 821 N N . VAL A 1 111 ? -7.680 0.958 17.233 1.00 82.81 111 VAL A N 1
ATOM 822 C CA . VAL A 1 111 ? -7.861 1.683 18.509 1.00 82.81 111 VAL A CA 1
ATOM 823 C C . VAL A 1 111 ? -9.266 2.276 18.632 1.00 82.81 111 VAL A C 1
ATOM 825 O O . VAL A 1 111 ? -9.720 2.590 19.723 1.00 82.81 111 VAL A O 1
ATOM 828 N N . ARG A 1 112 ? -9.960 2.464 17.510 1.00 74.75 112 ARG A N 1
ATOM 829 C CA . ARG A 1 112 ? -11.324 2.979 17.475 1.00 74.75 112 ARG A CA 1
ATOM 830 C C . ARG A 1 112 ? -12.403 1.897 17.610 1.00 74.75 112 ARG A C 1
ATOM 832 O O . ARG A 1 112 ? -13.522 2.242 17.982 1.00 74.75 112 ARG A O 1
ATOM 839 N N . LYS A 1 113 ? -12.112 0.641 17.251 1.00 71.69 113 LYS A N 1
ATOM 840 C CA . LYS A 1 113 ? -13.040 -0.491 17.436 1.00 71.69 113 LYS A CA 1
ATOM 841 C C . LYS A 1 113 ? -12.948 -1.114 18.838 1.00 71.69 113 LYS A C 1
ATOM 843 O O . LYS A 1 113 ? -13.890 -1.805 19.215 1.00 71.69 113 LYS A O 1
ATOM 848 N N . LEU A 1 114 ? -11.838 -0.898 19.549 1.00 64.75 114 LEU A N 1
ATOM 849 C CA . LEU A 1 114 ? -11.649 -1.221 20.971 1.00 64.75 114 LEU A CA 1
ATOM 850 C C . LEU A 1 114 ? -12.296 -0.155 21.865 1.00 64.75 114 LEU A C 1
ATOM 852 O O . LEU A 1 114 ? -12.852 -0.549 22.910 1.00 64.75 114 LEU A O 1
#

pLDDT: mean 75.34, std 12.63, range [45.72, 89.81]

Radius of gyration: 15.86 Å; chains: 1; bounding box: 44×33×38 Å

Organism: Odinarchaeota yellowstonii (strain LCB_4) (NCBI:txid1841599)